Protein AF-A0A917WZI2-F1 (afdb_monomer)

Mean predicted aligned error: 7.66 Å

Foldseek 3Di:
DAWDDDPPDIDDDDDPPDDPVRVVVVVVVRVVVVVVVVLVCCQFQVVLLVLQVVLCVQQVVVCPPLLRAPGEGEDAPPQQDQKAADLVRRYIYGYPVCSPPDPLLVSLRSQLRSLCSVPVDPDPSSCVRSVSRVCNVVSVVVVVVVCVVVVHD

Sequence (153 aa):
MSAYRDGERVVVLIPDQFSRAEESEWVDRMLARLAAREGRLARSDAGLLDRAARLIKLYLTDYGDQVVPASVRWVSNQNGRWGSCTPADRSIRLSHRIQDMPDWVIDYVLLHELAHLIVPSHNDQFWALVGRYPKTERARGYLEGVAAVSGTP

Structure (mmCIF, N/CA/C/O backbone):
data_AF-A0A917WZI2-F1
#
_entry.id   AF-A0A917WZI2-F1
#
loop_
_atom_site.group_PDB
_atom_site.id
_atom_site.type_symbol
_atom_site.label_atom_id
_atom_site.label_alt_id
_atom_site.label_comp_id
_atom_site.label_asym_id
_atom_site.label_entity_id
_atom_site.label_seq_id
_atom_site.pdbx_PDB_ins_code
_atom_site.Cartn_x
_atom_site.Cartn_y
_atom_site.Cartn_z
_atom_site.occupancy
_atom_site.B_iso_or_equiv
_atom_site.auth_seq_id
_atom_site.auth_comp_id
_atom_site.auth_asym_id
_atom_site.auth_atom_id
_atom_site.pdbx_PDB_model_num
ATOM 1 N N . MET A 1 1 ? -1.915 -5.222 -35.421 1.00 60.12 1 MET A N 1
ATOM 2 C CA . MET A 1 1 ? -0.597 -5.034 -34.775 1.00 60.12 1 MET A CA 1
ATOM 3 C C . MET A 1 1 ? -0.813 -4.791 -33.294 1.00 60.12 1 MET A C 1
ATOM 5 O O . MET A 1 1 ? -1.546 -3.873 -32.943 1.00 60.12 1 MET A O 1
ATOM 9 N N . SER A 1 2 ? -0.241 -5.631 -32.437 1.00 73.25 2 SER A N 1
ATOM 10 C CA . SER A 1 2 ? -0.398 -5.550 -30.980 1.00 73.25 2 SER A CA 1
ATOM 11 C C . SER A 1 2 ? 0.736 -6.300 -30.288 1.00 73.25 2 SER A C 1
ATOM 13 O O . SER A 1 2 ? 1.259 -7.267 -30.841 1.00 73.25 2 SER A O 1
ATOM 15 N N . ALA A 1 3 ? 1.069 -5.870 -29.073 1.00 81.88 3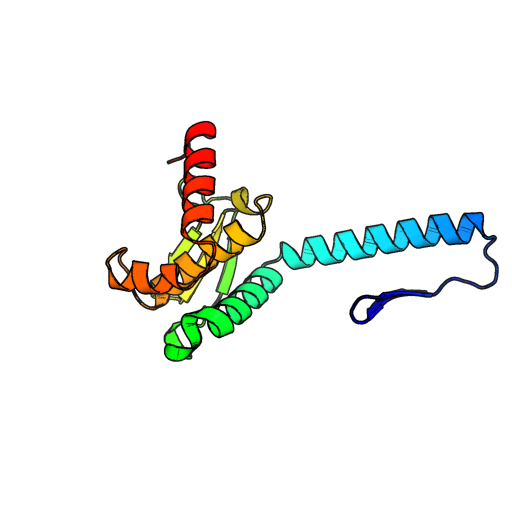 ALA A N 1
ATOM 16 C CA . ALA A 1 3 ? 1.931 -6.599 -28.153 1.00 81.88 3 ALA A CA 1
ATOM 17 C C . ALA A 1 3 ? 1.167 -6.845 -26.850 1.00 81.88 3 ALA A C 1
ATOM 19 O O . ALA A 1 3 ? 0.546 -5.919 -26.319 1.00 81.88 3 ALA A O 1
ATOM 20 N N . TYR A 1 4 ? 1.182 -8.078 -26.355 1.00 81.06 4 TYR A N 1
ATOM 21 C CA . TYR A 1 4 ? 0.524 -8.457 -25.107 1.00 81.06 4 TYR A CA 1
ATOM 22 C C . TYR A 1 4 ? 1.338 -9.512 -24.363 1.00 81.06 4 TYR A C 1
ATOM 24 O O . TYR A 1 4 ? 2.168 -10.208 -24.948 1.00 81.06 4 TYR A O 1
ATOM 32 N N . ARG A 1 5 ? 1.112 -9.606 -23.052 1.00 83.12 5 ARG A N 1
ATOM 33 C CA . ARG A 1 5 ? 1.740 -10.611 -22.200 1.00 83.12 5 ARG A CA 1
ATOM 34 C C . ARG A 1 5 ? 0.821 -11.825 -22.080 1.00 83.12 5 ARG A C 1
ATOM 36 O O . ARG A 1 5 ? -0.358 -11.665 -21.777 1.00 83.12 5 ARG A O 1
ATOM 43 N N . ASP A 1 6 ? 1.378 -13.004 -22.319 1.00 84.00 6 ASP A N 1
ATOM 44 C CA . ASP A 1 6 ? 0.739 -14.308 -22.156 1.00 84.00 6 ASP A CA 1
ATOM 45 C C . ASP A 1 6 ? 1.616 -15.160 -21.229 1.00 84.00 6 ASP A C 1
ATOM 47 O O . ASP A 1 6 ? 2.659 -15.692 -21.622 1.00 84.00 6 ASP A O 1
ATOM 51 N N . GLY A 1 7 ? 1.256 -15.175 -19.944 1.00 80.69 7 GLY A N 1
ATOM 52 C CA . GLY A 1 7 ? 2.094 -15.734 -18.884 1.00 80.69 7 GLY A CA 1
ATOM 53 C C . GLY A 1 7 ? 3.474 -15.065 -18.822 1.00 80.69 7 GLY A C 1
ATOM 54 O O . GLY A 1 7 ? 3.591 -13.847 -18.670 1.00 80.69 7 GLY A O 1
ATOM 55 N N . GLU A 1 8 ? 4.532 -15.866 -18.943 1.00 79.75 8 GLU A N 1
ATOM 56 C CA . GLU A 1 8 ? 5.921 -15.381 -18.939 1.00 79.75 8 GLU A CA 1
ATOM 57 C C . GLU A 1 8 ? 6.383 -14.827 -20.295 1.00 79.75 8 GLU A C 1
ATOM 59 O O . GLU A 1 8 ? 7.452 -14.224 -20.387 1.00 79.75 8 GLU A O 1
ATOM 64 N N . ARG A 1 9 ? 5.592 -15.005 -21.358 1.00 84.00 9 ARG A N 1
ATOM 65 C CA . ARG A 1 9 ? 5.972 -14.617 -22.718 1.00 84.00 9 ARG A CA 1
ATOM 66 C C . ARG A 1 9 ? 5.333 -13.289 -23.094 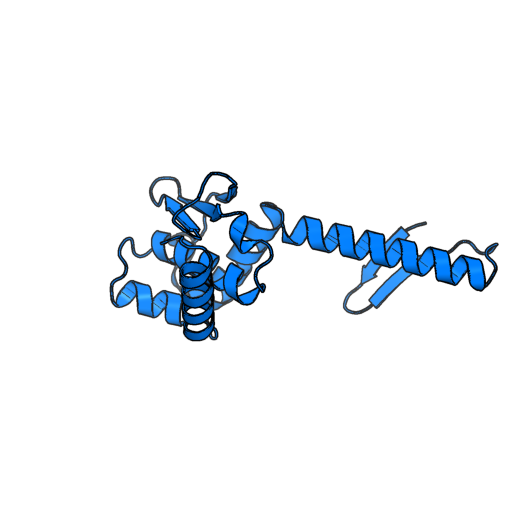1.00 84.00 9 ARG A C 1
ATOM 68 O O . ARG A 1 9 ? 4.196 -13.000 -22.728 1.00 84.00 9 ARG A O 1
ATOM 75 N N . VAL A 1 10 ? 6.056 -12.484 -23.867 1.00 86.88 10 VAL A N 1
ATOM 76 C CA . VAL A 1 10 ? 5.474 -11.332 -24.560 1.00 86.88 10 VAL A CA 1
ATOM 77 C C . VAL A 1 10 ? 5.306 -11.708 -26.024 1.00 86.88 10 VAL A C 1
ATOM 79 O O . VAL A 1 10 ? 6.279 -12.037 -26.697 1.00 86.88 10 VAL A O 1
ATOM 82 N N . VAL A 1 11 ? 4.066 -11.684 -26.501 1.00 88.69 11 VAL A N 1
ATOM 83 C CA . VAL A 1 11 ? 3.721 -11.961 -27.895 1.00 88.69 11 VAL A CA 1
ATOM 84 C C . VAL A 1 11 ? 3.608 -10.629 -28.620 1.00 88.69 11 VAL A C 1
ATOM 86 O O . VAL A 1 11 ? 2.843 -9.755 -28.206 1.00 88.69 11 VAL A O 1
ATOM 89 N N . VAL A 1 12 ? 4.371 -10.470 -29.701 1.00 87.62 12 VAL A N 1
ATOM 90 C CA . VAL A 1 12 ? 4.411 -9.249 -30.511 1.00 87.62 12 VAL A CA 1
ATOM 91 C C . VAL A 1 12 ? 4.074 -9.616 -31.959 1.00 87.62 12 VAL A C 1
ATOM 93 O O . VAL A 1 12 ? 4.758 -10.437 -32.561 1.00 87.62 12 VAL A O 1
ATOM 96 N N . LEU A 1 13 ? 2.999 -9.048 -32.513 1.00 87.81 13 LEU A N 1
ATOM 97 C CA . LEU A 1 13 ? 2.562 -9.316 -33.892 1.00 87.81 13 LEU A CA 1
ATOM 98 C C . LEU A 1 13 ? 3.189 -8.313 -34.866 1.00 87.81 13 LEU A C 1
ATOM 100 O O . LEU A 1 13 ? 2.744 -7.161 -34.907 1.00 87.81 13 LEU A O 1
ATOM 104 N N . ILE A 1 14 ? 4.178 -8.761 -35.644 1.00 84.81 14 ILE A N 1
ATOM 105 C CA . ILE A 1 14 ? 4.968 -7.941 -36.577 1.00 84.81 14 ILE A CA 1
ATOM 106 C C . ILE A 1 14 ? 4.412 -8.066 -38.014 1.00 84.81 14 ILE A C 1
ATOM 108 O O . ILE A 1 14 ? 3.945 -9.148 -38.377 1.00 8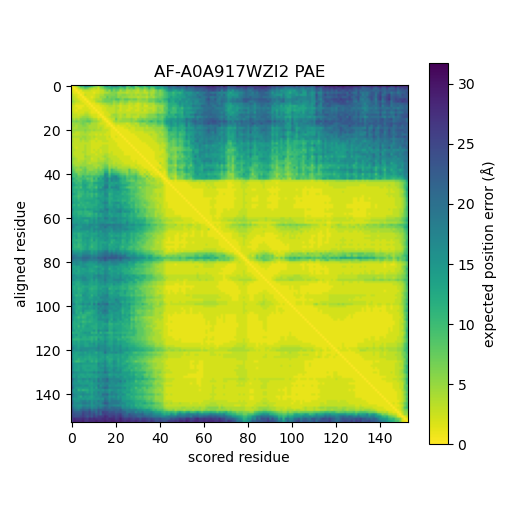4.81 14 ILE A O 1
ATOM 112 N N . PRO A 1 15 ? 4.418 -6.995 -38.832 1.00 85.44 15 PRO A N 1
ATOM 113 C CA . PRO A 1 15 ? 4.075 -7.075 -40.256 1.00 85.44 15 PRO A CA 1
ATOM 114 C C . PRO A 1 15 ? 5.093 -7.904 -41.043 1.00 85.44 15 PRO A C 1
ATOM 116 O O . PRO A 1 15 ? 6.287 -7.830 -40.778 1.00 85.44 15 PRO A O 1
ATOM 119 N N . ASP A 1 16 ? 4.633 -8.629 -42.058 1.00 86.75 16 ASP A N 1
ATOM 120 C CA . ASP A 1 16 ? 5.457 -9.516 -42.894 1.00 86.75 16 ASP A CA 1
ATOM 121 C C . ASP A 1 16 ? 6.463 -8.780 -43.798 1.00 86.75 16 ASP A C 1
ATOM 123 O O . ASP A 1 16 ? 7.380 -9.393 -44.337 1.00 86.75 16 ASP A O 1
ATOM 127 N N . GLN A 1 17 ? 6.304 -7.465 -43.960 1.00 89.56 17 GLN A N 1
ATOM 128 C CA . GLN A 1 17 ? 7.122 -6.628 -44.844 1.00 89.56 17 GLN A CA 1
ATOM 129 C C . GLN A 1 17 ? 8.366 -6.033 -44.167 1.00 89.56 17 GLN A C 1
ATOM 131 O O . GLN A 1 17 ? 9.118 -5.315 -44.822 1.00 89.56 17 GLN A O 1
ATOM 136 N N . PHE A 1 18 ? 8.577 -6.266 -42.868 1.00 85.62 18 PHE A N 1
ATOM 137 C CA . PHE A 1 18 ? 9.692 -5.659 -42.137 1.00 85.62 18 PHE A CA 1
ATOM 138 C C . PHE A 1 18 ? 11.000 -6.409 -42.418 1.00 85.62 18 PHE A C 1
ATOM 140 O O . PHE A 1 18 ? 11.046 -7.637 -42.432 1.00 85.62 18 PHE A O 1
ATOM 147 N N . SER A 1 19 ? 12.099 -5.676 -42.608 1.00 91.75 19 SER A N 1
ATOM 148 C CA . SER A 1 19 ? 13.437 -6.268 -42.546 1.00 91.75 19 SER A CA 1
ATOM 149 C C . SER A 1 19 ? 13.788 -6.644 -41.104 1.00 91.75 19 SER A C 1
ATOM 151 O O . SER A 1 19 ? 13.291 -6.041 -40.159 1.00 91.75 19 SER A O 1
ATOM 153 N N . ARG A 1 20 ? 14.726 -7.577 -40.896 1.00 86.06 20 ARG A N 1
ATOM 154 C CA . ARG A 1 20 ? 15.137 -8.001 -39.538 1.00 86.06 20 ARG A CA 1
ATOM 155 C C . ARG A 1 20 ? 15.574 -6.855 -38.615 1.00 86.06 20 ARG A C 1
ATOM 157 O O . ARG A 1 20 ? 15.397 -6.946 -37.403 1.00 86.06 20 ARG A O 1
ATOM 164 N N . ALA A 1 21 ? 16.169 -5.797 -39.167 1.00 86.75 21 ALA A N 1
ATOM 165 C CA . ALA A 1 21 ? 16.558 -4.625 -38.386 1.00 86.75 21 ALA A CA 1
ATOM 166 C C . ALA A 1 21 ? 15.325 -3.823 -37.930 1.00 86.75 21 ALA A C 1
ATOM 168 O O . ALA A 1 21 ? 15.229 -3.457 -36.760 1.00 86.75 21 ALA A O 1
ATOM 169 N N . GLU A 1 22 ? 14.359 -3.621 -38.830 1.00 87.94 22 GLU A N 1
ATOM 170 C CA . GLU A 1 22 ? 13.086 -2.956 -38.528 1.00 87.94 22 GLU A CA 1
ATOM 171 C C . GLU A 1 22 ? 12.225 -3.787 -37.567 1.00 87.94 22 GLU A C 1
ATOM 173 O O . GLU A 1 22 ? 11.586 -3.224 -36.679 1.00 87.94 22 GLU A O 1
ATOM 178 N N . GLU A 1 23 ? 12.241 -5.120 -37.688 1.00 88.62 23 GLU A N 1
ATOM 179 C CA . GLU A 1 23 ? 11.600 -6.033 -36.734 1.00 88.62 23 GLU A CA 1
ATOM 180 C C . GLU A 1 23 ? 12.150 -5.818 -35.319 1.00 88.62 23 GLU A C 1
ATOM 182 O O . GLU A 1 23 ? 11.372 -5.621 -34.386 1.00 88.62 23 GLU A O 1
ATOM 187 N N . SER A 1 24 ? 13.479 -5.814 -35.158 1.00 86.31 24 SER A N 1
ATOM 188 C CA . SER A 1 24 ? 14.125 -5.643 -33.851 1.00 86.31 24 SER A CA 1
ATOM 189 C C . SER A 1 24 ? 13.794 -4.288 -33.228 1.00 86.31 24 SER A C 1
ATOM 191 O O . SER A 1 24 ? 13.358 -4.231 -32.079 1.00 86.31 24 SER A O 1
ATOM 193 N N . GLU A 1 25 ? 13.934 -3.198 -33.990 1.00 88.25 25 GLU A N 1
ATOM 194 C CA . GLU A 1 25 ? 13.635 -1.852 -33.490 1.00 88.25 25 GLU A CA 1
ATOM 195 C C . GLU A 1 25 ? 12.156 -1.715 -33.091 1.00 88.25 25 GLU A C 1
ATOM 197 O O . GLU A 1 25 ? 11.801 -1.082 -32.089 1.00 88.25 25 GLU A O 1
ATOM 202 N N . TRP A 1 26 ? 11.263 -2.335 -33.865 1.00 88.69 26 TRP A N 1
ATOM 203 C CA . TRP A 1 26 ? 9.837 -2.313 -33.582 1.00 88.69 26 TRP A CA 1
ATOM 204 C C . TRP A 1 26 ? 9.469 -3.147 -32.351 1.00 88.69 26 TRP A C 1
ATOM 206 O O . TRP A 1 26 ? 8.668 -2.690 -31.527 1.00 88.69 26 TRP A O 1
ATOM 216 N N . VAL A 1 27 ? 10.074 -4.327 -32.184 1.00 88.94 27 VAL A N 1
ATOM 217 C CA . VAL A 1 27 ? 9.922 -5.162 -30.984 1.00 88.94 27 VAL A CA 1
ATOM 218 C C . VAL A 1 27 ? 10.370 -4.392 -29.745 1.00 88.94 27 VAL A C 1
ATOM 220 O O . VAL A 1 27 ? 9.583 -4.284 -28.804 1.00 88.94 27 VAL A O 1
ATOM 223 N N . ASP A 1 28 ? 11.552 -3.775 -29.760 1.00 88.94 28 ASP A N 1
ATOM 224 C CA . ASP A 1 28 ? 12.067 -2.990 -28.629 1.00 88.94 28 ASP A CA 1
ATOM 225 C C . ASP A 1 28 ? 11.107 -1.861 -28.239 1.00 88.94 28 ASP A C 1
ATOM 227 O O . ASP A 1 28 ? 10.766 -1.673 -27.065 1.00 88.94 28 ASP A O 1
ATOM 231 N N . ARG A 1 29 ? 10.576 -1.148 -29.237 1.00 87.75 29 ARG A N 1
ATOM 232 C CA . ARG A 1 29 ? 9.587 -0.084 -29.034 1.00 87.75 29 ARG A CA 1
ATOM 233 C C . ARG A 1 29 ? 8.294 -0.608 -28.406 1.00 87.75 29 ARG A C 1
ATOM 235 O O . ARG A 1 29 ? 7.727 0.044 -27.523 1.00 87.75 29 ARG A O 1
ATOM 242 N N . MET A 1 30 ? 7.800 -1.763 -28.854 1.00 87.62 30 MET A N 1
ATOM 243 C CA . MET A 1 30 ? 6.589 -2.378 -28.304 1.00 87.62 30 MET A CA 1
ATOM 244 C C . MET A 1 30 ? 6.806 -2.908 -26.885 1.00 87.62 30 MET A C 1
ATOM 246 O O . MET A 1 30 ? 5.941 -2.702 -26.032 1.00 87.62 30 MET A O 1
ATOM 250 N N . LEU A 1 31 ? 7.962 -3.515 -26.605 1.00 87.00 31 LEU A N 1
ATOM 251 C CA . LEU A 1 31 ? 8.352 -3.954 -25.264 1.00 87.00 31 LEU A CA 1
ATOM 252 C C . LEU A 1 31 ? 8.439 -2.769 -24.299 1.00 87.00 31 LEU A C 1
ATOM 254 O O . LEU A 1 31 ? 7.841 -2.814 -23.225 1.00 87.00 31 LEU A O 1
ATOM 258 N N . ALA A 1 32 ? 9.083 -1.671 -24.704 1.00 84.62 32 ALA A N 1
ATOM 259 C CA . ALA A 1 32 ? 9.150 -0.448 -23.908 1.00 84.62 32 ALA A CA 1
ATOM 260 C C . ALA A 1 32 ? 7.753 0.134 -23.634 1.00 84.62 32 ALA A C 1
ATOM 262 O O . ALA A 1 32 ? 7.445 0.541 -22.511 1.00 84.62 32 ALA A O 1
ATOM 263 N N . ARG A 1 33 ? 6.867 0.133 -24.639 1.00 81.44 33 ARG A N 1
ATOM 264 C CA . ARG A 1 33 ? 5.480 0.596 -24.487 1.00 81.44 33 ARG A CA 1
ATOM 265 C C . ARG A 1 33 ? 4.674 -0.292 -23.538 1.00 81.44 33 ARG A C 1
ATOM 267 O O . ARG A 1 33 ? 3.898 0.235 -22.737 1.00 81.44 33 ARG A O 1
ATOM 274 N N . LEU A 1 34 ? 4.847 -1.612 -23.617 1.00 82.88 34 LEU A N 1
ATOM 275 C CA . LEU A 1 34 ? 4.198 -2.567 -22.721 1.00 82.88 34 LEU A CA 1
ATOM 276 C C . LEU A 1 34 ? 4.695 -2.380 -21.282 1.00 82.88 34 LEU A C 1
ATOM 278 O O . LEU A 1 34 ? 3.871 -2.207 -20.389 1.00 82.88 34 LEU A O 1
ATOM 282 N N . ALA A 1 35 ? 6.010 -2.290 -21.076 1.00 78.69 35 ALA A N 1
ATOM 283 C CA . ALA A 1 35 ? 6.617 -2.048 -19.768 1.00 78.69 35 ALA A CA 1
ATOM 284 C C . ALA A 1 35 ? 6.171 -0.708 -19.159 1.00 78.69 35 ALA A C 1
ATOM 286 O O . ALA A 1 35 ? 5.829 -0.635 -17.980 1.00 78.69 35 ALA A O 1
ATOM 287 N N . ALA A 1 36 ? 6.092 0.358 -19.962 1.00 75.88 36 ALA A N 1
ATOM 288 C CA . ALA A 1 36 ? 5.575 1.647 -19.510 1.00 75.88 36 ALA A CA 1
ATOM 289 C C . ALA A 1 36 ? 4.093 1.566 -19.103 1.00 75.88 36 ALA A C 1
ATOM 291 O O . ALA A 1 36 ? 3.683 2.194 -18.126 1.00 75.88 36 ALA A O 1
ATOM 292 N N . ARG A 1 37 ? 3.277 0.786 -19.825 1.00 75.12 37 ARG A N 1
ATOM 293 C CA . ARG A 1 37 ? 1.868 0.554 -19.477 1.00 75.12 37 ARG A CA 1
ATOM 294 C C . ARG A 1 37 ? 1.732 -0.261 -18.190 1.00 75.12 37 ARG A C 1
ATOM 296 O O . ARG A 1 37 ? 0.966 0.143 -17.320 1.00 75.12 37 ARG A O 1
ATOM 303 N N . GLU A 1 38 ? 2.480 -1.353 -18.057 1.00 73.44 38 GLU A N 1
ATOM 304 C CA . GLU A 1 38 ? 2.536 -2.182 -16.844 1.00 73.44 38 GLU A CA 1
ATOM 305 C C . GLU A 1 38 ? 2.987 -1.343 -15.637 1.00 73.44 38 GLU A C 1
ATOM 307 O O . GLU A 1 38 ? 2.328 -1.339 -14.599 1.00 73.44 38 GLU A O 1
ATOM 312 N N . GLY A 1 39 ? 4.026 -0.521 -15.802 1.00 72.81 39 GLY A N 1
ATOM 313 C CA . GLY A 1 39 ? 4.514 0.389 -14.768 1.00 72.81 39 GLY A CA 1
ATOM 314 C C . GLY A 1 39 ? 3.533 1.506 -14.393 1.00 72.81 39 GLY A C 1
ATOM 315 O O . GLY A 1 39 ? 3.525 1.937 -13.241 1.00 72.81 39 GLY A O 1
ATOM 316 N N . ARG A 1 40 ? 2.697 1.986 -15.325 1.00 72.38 40 ARG A N 1
ATOM 317 C CA . ARG A 1 40 ? 1.617 2.948 -15.025 1.00 72.38 40 ARG A CA 1
ATOM 318 C C . ARG A 1 40 ? 0.465 2.292 -14.275 1.00 72.38 40 ARG A C 1
ATOM 320 O O . ARG A 1 40 ? -0.034 2.878 -13.323 1.00 72.38 40 ARG A O 1
ATOM 327 N N . LEU A 1 41 ? 0.064 1.086 -14.676 1.00 69.50 41 LEU A N 1
ATOM 328 C CA . LEU A 1 41 ? -0.970 0.312 -13.982 1.00 69.50 41 LEU A CA 1
ATOM 329 C C . LEU A 1 41 ? -0.536 -0.019 -12.551 1.00 69.50 41 LEU A C 1
ATOM 331 O O . LEU A 1 41 ? -1.297 0.224 -11.618 1.00 69.50 41 LEU A O 1
ATOM 335 N N . ALA A 1 42 ? 0.710 -0.455 -12.359 1.00 68.38 42 ALA A N 1
ATOM 336 C CA . ALA A 1 42 ? 1.273 -0.727 -11.037 1.00 68.38 42 ALA A CA 1
ATOM 337 C C . ALA A 1 42 ? 1.299 0.510 -10.116 1.00 68.38 42 ALA A C 1
ATOM 339 O O . ALA A 1 42 ? 1.207 0.363 -8.899 1.00 68.38 42 ALA A O 1
ATOM 340 N N . ARG A 1 43 ? 1.391 1.717 -10.693 1.00 80.75 43 ARG A N 1
ATOM 341 C CA . ARG A 1 43 ? 1.367 3.012 -9.988 1.00 80.75 43 ARG A CA 1
ATOM 342 C C . ARG A 1 43 ? -0.004 3.702 -10.015 1.00 80.75 43 ARG A C 1
ATOM 344 O O . ARG A 1 43 ? -0.101 4.878 -9.682 1.00 80.75 43 ARG A O 1
ATOM 351 N N . SER A 1 44 ? -1.059 2.997 -10.415 1.00 90.50 44 SER A N 1
ATOM 352 C CA . SER A 1 44 ? -2.431 3.515 -10.406 1.00 90.50 44 SER A CA 1
ATOM 353 C C . SER A 1 44 ? -3.167 3.137 -9.119 1.00 90.50 44 SER A C 1
ATOM 355 O O . SER A 1 44 ? -2.763 2.208 -8.419 1.00 90.50 44 SER A O 1
ATOM 357 N N . ASP A 1 45 ? -4.277 3.817 -8.834 1.00 94.62 45 ASP A N 1
ATOM 358 C CA . ASP A 1 45 ? -5.166 3.462 -7.718 1.00 94.62 45 ASP A CA 1
ATOM 359 C C . ASP A 1 45 ? -5.761 2.053 -7.893 1.00 94.62 45 ASP A C 1
ATOM 361 O O . ASP A 1 45 ? -5.866 1.294 -6.934 1.00 94.62 45 ASP A O 1
ATOM 365 N N . ALA A 1 46 ? -6.058 1.648 -9.134 1.00 92.69 46 ALA A N 1
ATOM 366 C CA . ALA A 1 46 ?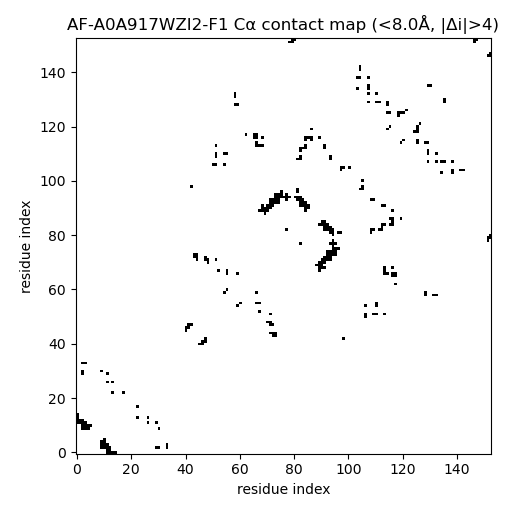 -6.469 0.276 -9.440 1.00 92.69 46 ALA A CA 1
ATOM 367 C C . ALA A 1 46 ? -5.370 -0.739 -9.078 1.00 92.69 46 ALA A C 1
ATOM 369 O O . ALA A 1 46 ? -5.646 -1.754 -8.447 1.00 92.69 46 ALA A O 1
ATOM 370 N N . GLY A 1 47 ? -4.107 -0.418 -9.380 1.00 93.25 47 GLY A N 1
ATOM 371 C CA . GLY A 1 47 ? -2.964 -1.243 -8.983 1.00 93.25 47 GLY A CA 1
ATOM 372 C C . GLY A 1 47 ? -2.805 -1.358 -7.465 1.00 93.25 47 GLY A C 1
ATOM 373 O O . GLY A 1 47 ? -2.426 -2.417 -6.964 1.00 93.25 47 GLY A O 1
ATOM 374 N N . LEU A 1 48 ? -3.128 -0.303 -6.710 1.00 96.31 48 LEU A N 1
ATOM 375 C CA . LEU A 1 48 ? -3.158 -0.364 -5.248 1.00 96.31 48 LEU A CA 1
ATOM 376 C C . LEU A 1 48 ? -4.287 -1.249 -4.718 1.00 96.31 48 LEU A C 1
ATOM 378 O O . LEU A 1 48 ? -4.061 -1.997 -3.768 1.00 96.31 48 LEU A O 1
ATOM 382 N N . LEU A 1 49 ? -5.472 -1.201 -5.328 1.00 96.75 49 LEU A N 1
ATOM 383 C CA . LEU A 1 49 ? -6.583 -2.087 -4.973 1.00 96.75 49 LEU A CA 1
ATOM 384 C C . LEU A 1 49 ? -6.245 -3.559 -5.245 1.00 96.75 49 LEU A C 1
ATOM 386 O O . LEU A 1 49 ? -6.458 -4.399 -4.370 1.00 96.75 49 LEU A O 1
ATOM 390 N N . ASP A 1 50 ? -5.633 -3.866 -6.390 1.00 95.56 50 ASP A N 1
ATOM 391 C CA . ASP A 1 50 ? -5.175 -5.223 -6.713 1.00 95.56 50 ASP A CA 1
ATOM 392 C C . ASP A 1 50 ? -4.124 -5.719 -5.707 1.00 95.56 50 ASP A C 1
ATOM 394 O O . ASP A 1 50 ? -4.181 -6.857 -5.224 1.00 95.56 50 ASP A O 1
ATOM 398 N N . ARG A 1 51 ? -3.173 -4.849 -5.331 1.00 96.31 51 ARG A N 1
ATOM 399 C CA . ARG A 1 51 ? -2.198 -5.146 -4.271 1.00 96.31 51 ARG A CA 1
ATOM 400 C C . ARG A 1 51 ? -2.891 -5.388 -2.931 1.00 96.31 51 ARG A C 1
ATOM 402 O O . ARG A 1 51 ? -2.562 -6.373 -2.275 1.00 96.31 51 ARG A O 1
ATOM 409 N N . ALA A 1 52 ? -3.853 -4.552 -2.541 1.00 98.06 52 ALA A N 1
ATOM 410 C CA . ALA A 1 52 ? -4.591 -4.703 -1.288 1.00 98.06 52 ALA A CA 1
ATOM 411 C C . ALA A 1 52 ? -5.326 -6.048 -1.237 1.00 98.06 52 ALA A C 1
ATOM 413 O O . ALA A 1 52 ? -5.162 -6.795 -0.275 1.00 98.06 52 ALA A O 1
ATOM 414 N N . ALA A 1 53 ? -6.051 -6.408 -2.299 1.00 97.81 53 ALA A N 1
ATOM 415 C CA . ALA A 1 53 ? -6.750 -7.687 -2.399 1.00 97.81 53 ALA A CA 1
ATOM 416 C C . ALA A 1 53 ? -5.791 -8.883 -2.268 1.00 97.81 53 ALA A C 1
ATOM 418 O O . ALA A 1 53 ? -6.067 -9.836 -1.533 1.00 97.81 53 ALA A O 1
ATOM 419 N N . ARG A 1 54 ? -4.621 -8.819 -2.922 1.00 97.75 54 ARG A N 1
ATOM 420 C CA . ARG A 1 54 ? -3.574 -9.843 -2.786 1.00 97.75 54 ARG A CA 1
ATOM 421 C C . ARG A 1 54 ? -3.052 -9.940 -1.351 1.00 97.75 54 ARG A C 1
ATOM 423 O O . ARG A 1 54 ? -2.915 -11.048 -0.838 1.00 97.75 54 ARG A O 1
ATOM 430 N N . LEU A 1 55 ? -2.752 -8.814 -0.707 1.00 98.31 55 LEU A N 1
ATOM 431 C CA . LEU A 1 55 ? -2.236 -8.781 0.664 1.00 98.31 55 LEU A CA 1
ATOM 432 C C . LEU A 1 55 ? -3.260 -9.299 1.678 1.00 98.31 55 LEU A C 1
ATOM 434 O O . LEU A 1 55 ? -2.896 -10.082 2.552 1.00 98.31 55 LEU A O 1
ATOM 438 N N . ILE A 1 56 ? -4.535 -8.935 1.521 1.00 98.38 56 ILE A N 1
ATOM 439 C CA . ILE A 1 56 ? -5.636 -9.455 2.340 1.00 98.38 56 ILE A CA 1
ATOM 440 C C . ILE A 1 56 ? -5.687 -10.977 2.233 1.00 98.38 56 ILE A C 1
ATOM 442 O O . ILE A 1 56 ? -5.645 -11.663 3.251 1.00 98.38 56 ILE A O 1
ATOM 446 N N . LYS A 1 57 ? -5.691 -11.510 1.007 1.00 98.06 57 LYS A N 1
ATOM 447 C CA . LYS A 1 57 ? -5.728 -12.957 0.769 1.00 98.06 57 LYS A CA 1
ATOM 448 C C . LYS A 1 57 ? -4.540 -13.690 1.400 1.00 98.06 57 LYS A C 1
ATOM 450 O O . LYS A 1 57 ? -4.709 -14.796 1.898 1.00 98.06 57 LYS A O 1
ATOM 455 N N . LEU A 1 58 ? -3.344 -13.102 1.350 1.00 97.88 58 LEU A N 1
ATOM 456 C CA . LEU A 1 58 ? -2.124 -13.742 1.849 1.00 97.88 58 LEU A CA 1
ATOM 457 C C . LEU A 1 58 ? -1.964 -13.647 3.369 1.00 97.88 58 LEU A C 1
ATOM 459 O O . LEU A 1 58 ? -1.433 -14.576 3.970 1.00 97.88 58 LEU A O 1
ATOM 463 N N . TYR A 1 59 ? -2.375 -12.534 3.981 1.00 98.31 59 TYR A N 1
ATOM 464 C CA . TYR A 1 59 ? -1.979 -12.212 5.355 1.00 98.31 59 TYR A CA 1
ATOM 465 C C . TYR A 1 59 ? -3.151 -11.929 6.298 1.00 98.31 59 TYR A C 1
ATOM 467 O O . TYR A 1 59 ? -3.006 -12.114 7.504 1.00 98.31 59 TYR A O 1
ATOM 475 N N . LEU A 1 60 ? -4.315 -11.517 5.792 1.00 97.69 60 LEU A N 1
ATOM 476 C CA . LEU A 1 60 ? -5.443 -11.047 6.610 1.00 97.69 60 LEU A CA 1
ATOM 477 C C . LEU A 1 60 ? -6.758 -11.783 6.293 1.00 97.69 60 LEU A C 1
ATOM 479 O O . LEU A 1 60 ? -7.835 -11.267 6.581 1.00 97.69 60 LEU A O 1
ATOM 483 N N . THR A 1 61 ? -6.686 -12.995 5.728 1.00 96.56 61 THR A N 1
ATOM 484 C CA . THR A 1 61 ? -7.871 -13.753 5.284 1.00 96.56 61 THR A CA 1
ATOM 485 C C . THR A 1 61 ? -8.871 -14.042 6.408 1.00 96.56 61 THR A C 1
ATOM 487 O O . THR A 1 61 ? -10.067 -14.126 6.144 1.00 96.56 61 THR A O 1
ATOM 490 N N . ASP A 1 62 ? -8.403 -14.146 7.654 1.00 97.00 62 ASP A N 1
ATOM 491 C CA . ASP A 1 62 ? -9.235 -14.456 8.826 1.00 97.00 62 ASP A CA 1
ATOM 492 C C . ASP A 1 62 ? -10.216 -13.322 9.187 1.00 97.00 62 ASP A C 1
ATOM 494 O O . ASP A 1 62 ? -11.123 -13.519 9.992 1.00 97.00 62 ASP A O 1
ATOM 498 N N . TYR A 1 63 ? -10.042 -12.129 8.602 1.00 96.19 63 TYR A N 1
ATOM 499 C CA . TYR A 1 63 ? -10.829 -10.930 8.912 1.00 96.19 63 TYR A CA 1
ATOM 500 C C . TYR A 1 63 ? -11.963 -10.651 7.916 1.00 96.19 63 TYR A C 1
ATOM 502 O O . TYR A 1 63 ? -12.783 -9.763 8.163 1.00 96.19 63 TYR A O 1
ATOM 510 N N . GLY A 1 64 ? -12.044 -11.410 6.816 1.00 93.94 64 GLY A N 1
ATOM 511 C CA . GLY A 1 64 ? -13.119 -11.301 5.823 1.00 93.94 64 GLY A CA 1
ATOM 512 C C . GLY A 1 64 ? -13.350 -9.863 5.343 1.00 93.94 64 GLY A C 1
ATOM 513 O O . GLY A 1 64 ? -12.407 -9.133 5.044 1.00 93.94 64 GLY A O 1
ATOM 514 N N . ASP A 1 65 ? -14.610 -9.430 5.319 1.00 94.19 65 ASP A N 1
ATOM 515 C CA . ASP A 1 65 ? -14.981 -8.101 4.819 1.00 94.19 65 ASP A CA 1
ATOM 516 C C . ASP A 1 65 ? -14.477 -6.949 5.698 1.00 94.19 65 ASP A C 1
ATOM 518 O O . ASP A 1 65 ? -14.354 -5.824 5.216 1.00 94.19 65 ASP A O 1
ATOM 522 N N . GLN A 1 66 ? -14.115 -7.199 6.964 1.00 93.88 66 GLN A N 1
ATOM 523 C CA . GLN A 1 66 ? -13.667 -6.147 7.888 1.00 93.88 66 GLN A CA 1
ATOM 524 C C . GLN A 1 66 ? -12.388 -5.458 7.416 1.00 93.88 66 GLN A C 1
ATOM 526 O O . GLN A 1 66 ? -12.201 -4.275 7.699 1.00 93.88 66 GLN A O 1
ATOM 531 N N . VAL A 1 67 ? -11.562 -6.139 6.622 1.00 96.12 67 VAL A N 1
ATOM 532 C CA . VAL A 1 67 ? -10.290 -5.616 6.107 1.00 96.12 67 VAL A CA 1
ATOM 533 C C . VAL A 1 67 ? -10.365 -5.136 4.651 1.00 96.12 67 VAL A C 1
ATOM 535 O O . VAL A 1 67 ? -9.379 -4.652 4.111 1.00 96.12 67 VAL A O 1
ATOM 538 N N . VAL A 1 68 ? -11.530 -5.224 3.999 1.00 97.25 68 VAL A N 1
ATOM 539 C CA . VAL A 1 68 ? -11.701 -4.791 2.601 1.00 97.25 68 VAL A CA 1
ATOM 540 C C . VAL A 1 68 ? -11.865 -3.264 2.517 1.00 97.25 68 VAL A C 1
ATOM 542 O O . VAL A 1 68 ? -12.920 -2.750 2.904 1.00 97.25 68 VAL A O 1
ATOM 545 N N . PRO A 1 69 ? -10.874 -2.499 2.029 1.00 98.00 69 PRO A N 1
ATOM 546 C CA . PRO A 1 69 ? -10.992 -1.046 1.959 1.00 98.00 69 PRO A CA 1
ATOM 547 C C . PRO A 1 69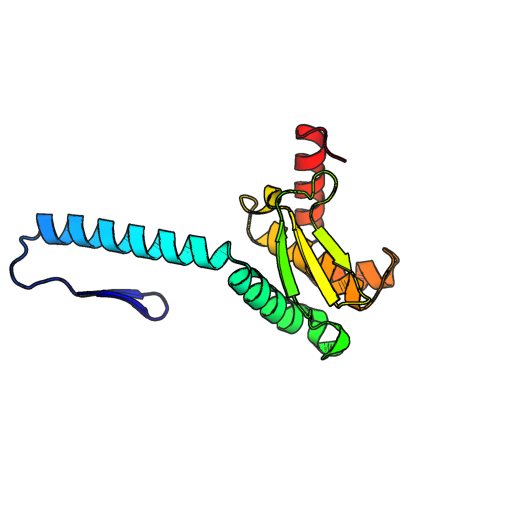 ? -12.069 -0.635 0.949 1.00 98.00 69 PRO A C 1
ATOM 549 O O . PRO A 1 69 ? -12.238 -1.276 -0.086 1.00 98.00 69 PRO A O 1
ATOM 552 N N . ALA A 1 70 ? -12.759 0.475 1.215 1.00 97.69 70 ALA A N 1
ATOM 553 C CA . ALA A 1 70 ? -13.657 1.080 0.230 1.00 97.69 70 ALA A CA 1
ATOM 554 C C . ALA A 1 70 ? -12.870 1.779 -0.891 1.00 97.69 70 ALA A C 1
ATOM 556 O O . ALA A 1 70 ? -13.334 1.868 -2.025 1.00 97.69 70 ALA A O 1
ATOM 557 N N . SER A 1 71 ? -11.671 2.284 -0.581 1.00 98.06 71 SER A N 1
ATOM 558 C CA . SER A 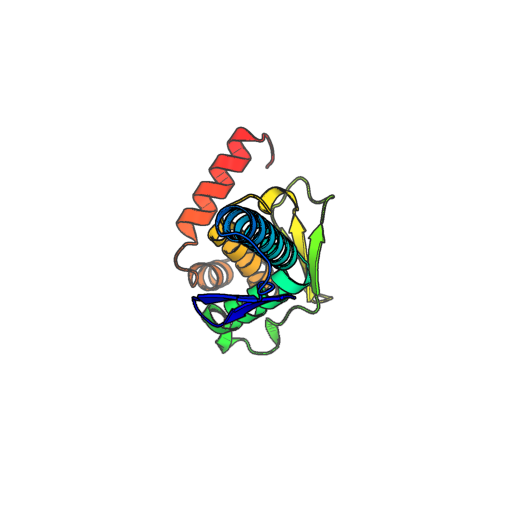1 71 ? -10.760 2.872 -1.565 1.00 98.06 71 SER A CA 1
ATOM 559 C C . SER A 1 71 ? -9.306 2.801 -1.105 1.00 98.06 71 SER A C 1
ATOM 561 O O . SER A 1 71 ? -9.015 2.885 0.088 1.00 98.06 71 SER A O 1
ATOM 563 N N . VAL A 1 72 ? -8.388 2.687 -2.066 1.00 98.25 72 VAL A N 1
ATOM 564 C CA . VAL A 1 72 ? -6.944 2.827 -1.853 1.00 98.25 72 VAL A CA 1
ATOM 565 C C . VAL A 1 72 ? -6.403 3.722 -2.959 1.00 98.25 72 VAL A C 1
ATOM 567 O O . VAL A 1 72 ? -6.604 3.422 -4.133 1.00 98.25 72 VAL A O 1
ATOM 570 N N . ARG A 1 73 ? -5.754 4.832 -2.600 1.00 97.06 73 ARG A N 1
ATOM 571 C CA . ARG A 1 73 ? -5.298 5.823 -3.587 1.00 97.06 73 ARG A CA 1
ATOM 572 C C . ARG A 1 73 ? -3.936 6.421 -3.290 1.00 97.06 73 ARG A C 1
ATOM 574 O O . ARG A 1 73 ? -3.553 6.580 -2.129 1.00 97.06 73 ARG A O 1
ATOM 581 N N . TRP A 1 74 ? -3.254 6.841 -4.345 1.00 96.31 74 TRP A N 1
ATOM 582 C CA . TRP A 1 74 ? -2.067 7.682 -4.238 1.00 96.31 74 TRP A CA 1
ATOM 583 C C . TRP A 1 74 ? -2.436 9.134 -3.936 1.00 96.31 74 TRP A C 1
ATOM 585 O O . TRP A 1 74 ? -3.399 9.672 -4.482 1.00 96.31 74 TRP A O 1
ATOM 595 N N . VAL A 1 75 ? -1.654 9.801 -3.084 1.00 95.88 75 VAL A N 1
ATOM 596 C CA . VAL A 1 75 ? -1.843 11.224 -2.770 1.00 95.88 75 VAL A CA 1
ATOM 597 C C . VAL A 1 75 ? -0.531 12.003 -2.712 1.00 95.88 75 VAL A C 1
ATOM 599 O O . VAL A 1 75 ? 0.496 11.518 -2.235 1.00 95.88 75 VAL A O 1
ATOM 602 N N . SER A 1 76 ? -0.570 13.253 -3.176 1.00 92.69 76 SER A N 1
ATOM 603 C CA . SER A 1 76 ? 0.594 14.148 -3.214 1.00 92.69 76 SER A CA 1
ATOM 604 C C . SER A 1 76 ? 0.769 15.007 -1.960 1.00 92.69 76 SER A C 1
ATOM 606 O O . SER A 1 76 ? 1.859 15.494 -1.692 1.00 92.69 76 SER A O 1
ATOM 608 N N . ASN A 1 77 ? -0.286 15.173 -1.162 1.00 90.12 77 ASN A N 1
ATOM 609 C CA . ASN A 1 77 ? -0.339 16.085 -0.014 1.00 90.12 77 ASN A CA 1
ATOM 610 C C . ASN A 1 77 ? -0.058 15.409 1.340 1.00 90.12 77 ASN A C 1
ATOM 612 O O . ASN A 1 77 ? -0.472 15.910 2.385 1.00 90.12 77 ASN A O 1
ATOM 616 N N . GLN A 1 78 ? 0.613 14.258 1.336 1.00 85.69 78 GLN A N 1
ATOM 617 C CA . GLN A 1 78 ? 0.904 13.478 2.534 1.00 85.69 78 GLN A CA 1
ATOM 618 C C . GLN A 1 78 ? 2.408 13.510 2.823 1.00 85.69 78 GLN A C 1
ATOM 620 O O . GLN A 1 78 ? 3.174 12.668 2.352 1.00 85.69 78 GLN A O 1
ATOM 625 N N . ASN A 1 79 ? 2.815 14.540 3.570 1.00 77.69 79 ASN A N 1
ATOM 626 C CA . ASN A 1 79 ? 4.219 14.945 3.665 1.00 77.69 79 ASN A CA 1
ATOM 627 C C . ASN A 1 79 ? 4.955 14.438 4.907 1.00 77.69 79 ASN A C 1
ATOM 629 O O . ASN A 1 79 ? 6.174 14.409 4.864 1.00 77.69 79 ASN A O 1
ATOM 633 N N . GLY A 1 80 ? 4.249 14.024 5.965 1.00 85.44 80 GLY A N 1
ATOM 634 C CA . GLY A 1 80 ? 4.845 13.535 7.223 1.00 85.44 80 GLY A CA 1
ATOM 635 C C . GLY A 1 80 ? 4.434 12.111 7.600 1.00 85.44 80 GLY A C 1
ATOM 636 O O . GLY A 1 80 ? 4.377 11.788 8.776 1.00 85.44 80 GLY A O 1
ATOM 637 N N . ARG A 1 81 ? 3.997 11.308 6.623 1.00 92.56 81 ARG A N 1
ATOM 638 C CA . ARG A 1 81 ? 3.639 9.892 6.810 1.00 92.56 81 ARG A CA 1
ATOM 639 C C . ARG A 1 81 ? 3.598 9.160 5.476 1.00 92.56 81 ARG A C 1
ATOM 641 O O . ARG A 1 81 ? 3.180 9.728 4.466 1.00 92.56 81 ARG A O 1
ATOM 648 N N . TRP A 1 82 ? 3.957 7.883 5.484 1.00 96.19 82 TRP A N 1
ATOM 649 C CA . TRP A 1 82 ? 3.990 7.043 4.284 1.00 96.19 82 TRP A CA 1
ATOM 650 C C . TRP A 1 82 ? 2.598 6.571 3.838 1.00 96.19 82 TRP A C 1
ATOM 652 O O . TRP A 1 82 ? 2.330 6.506 2.638 1.00 96.19 82 TRP A O 1
ATOM 662 N N . GLY A 1 83 ? 1.693 6.340 4.794 1.00 97.12 83 GLY A N 1
ATOM 663 C CA . GLY A 1 83 ? 0.305 5.923 4.591 1.00 97.12 83 GLY A CA 1
ATOM 664 C C . GLY A 1 83 ? -0.656 6.591 5.590 1.00 97.12 83 GLY A C 1
ATOM 665 O O . GLY A 1 83 ? -0.228 7.285 6.517 1.00 97.12 83 GLY A O 1
ATOM 666 N N . SER A 1 84 ? -1.960 6.477 5.335 1.00 97.69 84 SER A N 1
ATOM 667 C CA . SER A 1 84 ? -3.005 6.732 6.331 1.00 97.69 84 SER A CA 1
ATOM 668 C C . SER A 1 84 ? -4.279 5.962 6.007 1.00 97.69 84 SER A C 1
ATOM 670 O O . SER A 1 84 ? -4.671 5.890 4.839 1.00 97.69 84 SER A O 1
ATOM 672 N N . CYS A 1 85 ? -4.960 5.502 7.049 1.00 97.69 85 CYS A N 1
ATOM 673 C CA . CYS A 1 85 ? -6.272 4.878 7.007 1.00 97.69 85 CYS A CA 1
ATOM 674 C C . CYS A 1 85 ? -7.298 5.749 7.744 1.00 97.69 85 CYS A C 1
ATOM 676 O O . CYS A 1 85 ? -7.014 6.289 8.813 1.00 97.69 85 CYS A O 1
ATOM 678 N N . THR A 1 86 ? -8.498 5.883 7.180 1.00 96.94 86 THR A N 1
ATOM 679 C CA . THR A 1 86 ? -9.671 6.441 7.865 1.00 96.94 86 THR A CA 1
ATOM 680 C C . THR A 1 86 ? -10.680 5.309 8.066 1.00 96.94 86 THR A C 1
ATOM 682 O O . THR A 1 86 ? -11.430 4.989 7.147 1.00 96.94 86 THR A O 1
ATOM 685 N N . PRO A 1 87 ? -10.723 4.664 9.248 1.00 94.62 87 PRO A N 1
ATOM 686 C CA . PRO A 1 87 ? -11.564 3.480 9.448 1.00 94.62 87 PRO A CA 1
ATOM 687 C C . PRO A 1 87 ? -13.063 3.734 9.240 1.00 94.62 87 PRO A C 1
ATOM 689 O O . PRO A 1 87 ? -13.768 2.853 8.757 1.00 94.62 87 PRO A O 1
ATOM 692 N N . ALA A 1 88 ? -13.537 4.948 9.551 1.00 94.69 88 ALA A N 1
ATOM 693 C CA . ALA A 1 88 ? -14.948 5.325 9.453 1.00 94.69 88 ALA A CA 1
ATOM 694 C C . ALA A 1 88 ? -15.516 5.222 8.026 1.00 94.69 88 ALA A C 1
ATOM 696 O O . ALA A 1 88 ? -16.655 4.798 7.858 1.00 94.69 88 ALA A O 1
ATOM 697 N N . ASP A 1 89 ? -14.729 5.581 7.007 1.00 96.44 89 ASP A N 1
ATOM 698 C CA . ASP A 1 89 ? -15.113 5.473 5.592 1.00 96.44 89 ASP A CA 1
ATOM 699 C C . ASP A 1 89 ? -14.308 4.407 4.831 1.00 96.44 89 ASP A C 1
ATOM 701 O O . ASP A 1 89 ? -14.488 4.219 3.628 1.00 96.44 89 ASP A O 1
ATOM 705 N N . ARG A 1 90 ? -13.437 3.680 5.544 1.00 97.38 90 ARG A N 1
ATOM 706 C CA . ARG A 1 90 ? -12.582 2.604 5.030 1.00 97.38 90 ARG A CA 1
ATOM 707 C C . ARG A 1 90 ? -11.679 3.066 3.882 1.00 97.38 90 ARG A C 1
ATOM 709 O O . ARG A 1 90 ? -11.366 2.277 2.986 1.00 97.38 90 ARG A O 1
ATOM 716 N N . SER A 1 91 ? -11.281 4.340 3.882 1.00 98.06 91 SER A N 1
ATOM 717 C CA . SER A 1 91 ? -10.370 4.900 2.885 1.00 98.06 91 SER A CA 1
ATOM 718 C C . SER A 1 91 ? -8.911 4.772 3.315 1.00 98.06 91 SER A C 1
ATOM 720 O O . SER A 1 91 ? -8.542 5.062 4.455 1.00 98.06 91 SER A O 1
ATOM 722 N N . ILE A 1 92 ? -8.063 4.357 2.376 1.00 98.56 92 ILE A N 1
ATOM 723 C CA . ILE A 1 92 ? -6.612 4.279 2.542 1.00 98.56 92 ILE A CA 1
ATOM 724 C C . ILE A 1 92 ? -5.939 5.211 1.537 1.00 98.56 92 ILE A C 1
ATOM 726 O O . ILE A 1 92 ? -6.307 5.293 0.362 1.00 98.56 92 ILE A O 1
ATOM 730 N N . ARG A 1 93 ? -4.922 5.931 2.004 1.00 98.06 93 ARG A N 1
ATOM 731 C CA . ARG A 1 93 ? -4.127 6.861 1.201 1.00 98.06 93 ARG A CA 1
ATOM 732 C C . ARG A 1 93 ? -2.652 6.542 1.370 1.00 98.06 93 ARG A C 1
ATOM 734 O O . ARG A 1 93 ? -2.167 6.491 2.496 1.00 98.06 93 ARG A O 1
ATOM 741 N N . LEU A 1 94 ? -1.945 6.370 0.259 1.00 97.81 94 LEU A N 1
ATOM 742 C CA . LEU A 1 94 ? -0.495 6.196 0.240 1.00 97.81 94 LEU A CA 1
ATOM 743 C C . LEU A 1 94 ? 0.174 7.441 -0.335 1.00 97.81 9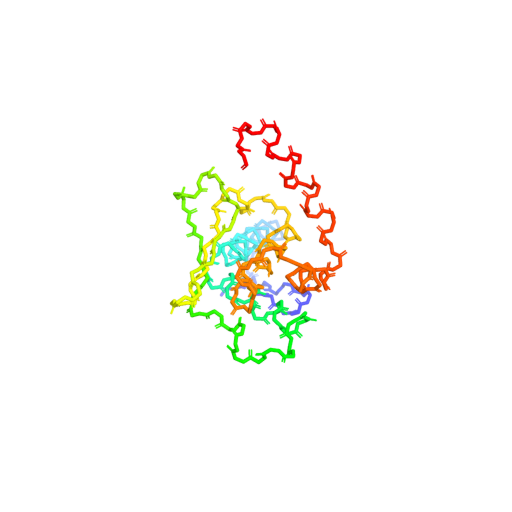4 LEU A C 1
ATOM 745 O O . LEU A 1 94 ? -0.279 8.005 -1.333 1.00 97.81 94 LEU A O 1
ATOM 749 N N . SER A 1 95 ? 1.262 7.880 0.293 1.00 96.00 95 SER A N 1
ATOM 750 C CA . SER A 1 95 ? 2.019 9.034 -0.188 1.00 96.00 95 SER A CA 1
ATOM 751 C C . SER A 1 95 ? 2.706 8.707 -1.512 1.00 96.00 95 SER A C 1
ATOM 753 O O . SER A 1 95 ? 3.378 7.687 -1.627 1.00 96.00 95 SER A O 1
ATOM 755 N N . HIS A 1 96 ? 2.622 9.596 -2.503 1.00 92.50 96 HIS A N 1
ATOM 756 C CA . HIS A 1 96 ? 3.356 9.451 -3.768 1.00 92.50 96 HIS A CA 1
ATOM 757 C C . HIS A 1 96 ? 4.871 9.255 -3.567 1.00 92.50 96 HIS A C 1
ATOM 759 O O . HIS A 1 96 ? 5.533 8.650 -4.401 1.00 92.50 96 HIS A O 1
ATOM 765 N N . ARG A 1 97 ? 5.418 9.711 -2.432 1.00 91.50 97 ARG A N 1
ATOM 766 C CA . ARG A 1 97 ? 6.837 9.585 -2.081 1.00 91.50 97 ARG A CA 1
ATOM 767 C C . ARG A 1 97 ? 7.327 8.139 -2.015 1.00 91.50 97 ARG A C 1
ATOM 769 O O . ARG A 1 97 ? 8.524 7.919 -2.158 1.00 91.50 97 ARG A O 1
ATOM 776 N N . ILE A 1 98 ? 6.433 7.172 -1.787 1.00 93.50 98 ILE A N 1
ATOM 777 C CA . ILE A 1 98 ? 6.801 5.750 -1.768 1.00 93.50 98 ILE A CA 1
ATOM 778 C C . ILE A 1 98 ? 6.635 5.065 -3.133 1.00 93.50 98 ILE A C 1
ATOM 780 O O . ILE A 1 98 ? 6.976 3.894 -3.246 1.00 93.50 98 ILE A O 1
ATOM 784 N N . GLN A 1 99 ? 6.136 5.753 -4.172 1.00 91.31 99 GLN A N 1
ATOM 785 C CA . GLN A 1 99 ? 5.872 5.143 -5.489 1.00 91.31 99 GLN A CA 1
ATOM 786 C C . GLN A 1 99 ? 7.127 4.607 -6.182 1.00 91.31 99 GLN A C 1
ATOM 788 O O . GLN A 1 99 ? 7.027 3.660 -6.962 1.00 91.31 99 GLN A O 1
ATOM 793 N N . ASP A 1 100 ? 8.284 5.207 -5.904 1.00 87.75 100 ASP A N 1
ATOM 794 C CA . ASP A 1 100 ? 9.575 4.785 -6.456 1.00 87.75 100 ASP A CA 1
ATOM 795 C C . ASP A 1 100 ? 10.387 3.932 -5.472 1.00 87.75 100 ASP A C 1
ATOM 797 O O . ASP A 1 100 ? 11.509 3.519 -5.768 1.00 87.75 100 ASP A O 1
ATOM 801 N N . MET A 1 101 ? 9.824 3.638 -4.295 1.00 92.00 101 MET A N 1
ATOM 802 C CA . MET A 1 101 ? 10.419 2.681 -3.371 1.00 92.00 101 MET A CA 1
ATOM 803 C C . MET A 1 101 ? 10.191 1.252 -3.874 1.00 92.00 101 MET A C 1
ATOM 805 O O . MET A 1 101 ? 9.262 0.996 -4.641 1.00 92.00 101 MET A O 1
ATOM 809 N N . PRO A 1 102 ? 11.005 0.282 -3.428 1.00 93.75 102 PRO A N 1
ATOM 810 C CA . PRO A 1 102 ? 10.792 -1.108 -3.793 1.00 93.75 102 PRO A CA 1
ATOM 811 C C . PRO A 1 102 ? 9.381 -1.598 -3.442 1.00 93.75 102 PRO A C 1
ATOM 813 O O . PRO A 1 102 ? 8.870 -1.305 -2.363 1.00 93.75 102 PRO A O 1
ATOM 816 N N . ASP A 1 103 ? 8.802 -2.446 -4.293 1.00 94.00 103 ASP A N 1
ATOM 817 C CA . ASP A 1 103 ? 7.453 -3.010 -4.120 1.00 94.00 103 ASP A CA 1
ATOM 818 C C . ASP A 1 103 ? 7.178 -3.576 -2.727 1.00 94.00 103 ASP A C 1
ATOM 820 O O . ASP A 1 103 ? 6.077 -3.454 -2.202 1.00 94.00 103 ASP A O 1
ATOM 824 N N . TRP A 1 104 ? 8.188 -4.185 -2.104 1.00 94.94 104 TRP A N 1
ATOM 825 C CA . TRP A 1 104 ? 8.036 -4.768 -0.779 1.00 94.94 104 TRP A CA 1
ATOM 826 C C . TRP A 1 104 ? 7.870 -3.734 0.340 1.00 94.94 104 TRP A C 1
ATOM 828 O O . TRP A 1 104 ? 7.365 -4.100 1.400 1.00 94.94 104 TRP A O 1
ATOM 838 N N . VAL A 1 105 ? 8.283 -2.486 0.115 1.00 97.44 105 VAL A N 1
ATOM 839 C CA . VAL A 1 105 ? 8.031 -1.342 0.999 1.00 97.44 105 VAL A CA 1
ATOM 840 C C . VAL A 1 105 ? 6.605 -0.840 0.796 1.00 97.44 105 VAL A C 1
ATOM 842 O O . VAL A 1 105 ? 5.891 -0.647 1.773 1.00 97.44 105 VAL A O 1
ATOM 845 N N . ILE A 1 106 ? 6.161 -0.697 -0.459 1.00 97.06 106 ILE A N 1
ATOM 846 C CA . ILE A 1 106 ? 4.783 -0.293 -0.785 1.00 97.06 106 ILE A CA 1
ATOM 847 C C . ILE A 1 106 ? 3.784 -1.289 -0.187 1.00 97.06 106 ILE A C 1
ATOM 849 O O . ILE A 1 106 ? 2.846 -0.886 0.495 1.00 97.06 106 ILE A O 1
ATOM 853 N N . ASP A 1 107 ? 4.022 -2.588 -0.388 1.00 98.25 107 ASP A N 1
ATOM 854 C CA . ASP A 1 107 ? 3.194 -3.662 0.161 1.00 98.25 107 ASP A CA 1
ATOM 855 C C . ASP A 1 107 ? 3.154 -3.624 1.701 1.00 98.25 107 ASP A C 1
ATOM 857 O O . ASP A 1 107 ? 2.098 -3.841 2.291 1.00 98.25 107 ASP A O 1
ATOM 861 N N . TYR A 1 108 ? 4.278 -3.304 2.356 1.00 98.69 108 TYR A N 1
ATOM 862 C CA . TYR A 1 108 ? 4.330 -3.141 3.811 1.00 98.69 108 TYR A CA 1
ATOM 863 C C . TYR A 1 108 ? 3.480 -1.960 4.290 1.00 98.69 108 TYR A C 1
ATOM 865 O O . TYR A 1 108 ? 2.664 -2.132 5.192 1.00 98.69 108 TYR A O 1
ATOM 873 N N . VAL A 1 109 ? 3.640 -0.775 3.686 1.00 98.44 109 VAL A N 1
ATOM 874 C CA . VAL A 1 109 ? 2.852 0.409 4.070 1.00 98.44 109 VAL A CA 1
ATOM 875 C C . VAL A 1 109 ? 1.368 0.154 3.810 1.00 98.44 109 VAL A C 1
ATOM 877 O O . VAL A 1 109 ? 0.532 0.471 4.646 1.00 98.44 109 VAL A O 1
ATOM 880 N N . LEU A 1 110 ? 1.018 -0.486 2.694 1.00 98.56 110 LEU A N 1
ATOM 881 C CA . LEU A 1 110 ? -0.368 -0.840 2.410 1.00 98.56 110 LEU A CA 1
ATOM 882 C C . LEU A 1 110 ? -0.937 -1.826 3.440 1.00 98.56 110 LEU A C 1
ATOM 884 O O . LEU A 1 110 ? -2.050 -1.623 3.918 1.00 98.56 11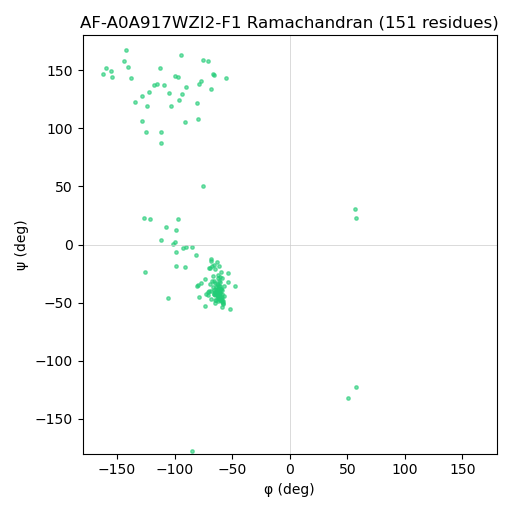0 LEU A O 1
ATOM 888 N N . LEU A 1 111 ? -0.181 -2.861 3.825 1.00 98.69 111 LEU A N 1
ATOM 889 C CA . LEU A 1 111 ? -0.610 -3.796 4.867 1.00 98.69 111 LEU A CA 1
ATOM 890 C C . LEU A 1 111 ? -0.756 -3.113 6.234 1.00 98.69 111 LEU A C 1
ATOM 892 O O . LEU A 1 111 ? -1.685 -3.432 6.972 1.00 98.69 111 LEU A O 1
ATOM 896 N N . HIS A 1 112 ? 0.123 -2.161 6.553 1.00 98.69 112 HIS A N 1
ATOM 897 C CA . HIS A 1 112 ? 0.032 -1.330 7.753 1.00 98.69 112 HIS A CA 1
ATOM 898 C C . HIS A 1 112 ? -1.300 -0.569 7.803 1.00 98.69 112 HIS A C 1
ATOM 900 O O . HIS A 1 112 ? -2.020 -0.645 8.797 1.00 98.69 112 HIS A O 1
ATOM 906 N N . GLU A 1 113 ? -1.684 0.095 6.710 1.00 98.62 113 GLU A N 1
ATOM 907 C CA . GLU A 1 113 ? -2.963 0.812 6.652 1.00 98.62 113 GLU A CA 1
ATOM 908 C C . GLU A 1 113 ? -4.181 -0.124 6.642 1.00 98.62 113 GLU A C 1
ATOM 910 O O . GLU A 1 113 ? -5.213 0.197 7.232 1.00 98.62 113 GLU A O 1
ATOM 915 N N . LEU A 1 114 ? -4.073 -1.301 6.018 1.00 98.69 114 LEU A N 1
ATOM 916 C CA . LEU A 1 114 ? -5.114 -2.332 6.082 1.00 98.69 114 LEU A CA 1
ATOM 917 C C . LEU A 1 114 ? -5.315 -2.838 7.515 1.00 98.69 114 LEU A C 1
ATOM 919 O O . LEU A 1 114 ? -6.453 -3.020 7.943 1.00 98.69 114 LEU A O 1
ATOM 923 N N . ALA A 1 115 ? -4.236 -3.016 8.283 1.00 98.44 115 ALA A N 1
ATOM 924 C CA . ALA A 1 115 ? -4.320 -3.424 9.683 1.00 98.44 115 ALA A CA 1
ATOM 925 C C . ALA A 1 115 ? -5.082 -2.397 10.539 1.00 98.44 115 ALA A C 1
ATOM 927 O O . ALA A 1 115 ? -5.812 -2.793 11.447 1.00 98.44 115 ALA A O 1
ATOM 928 N N . HIS A 1 116 ? -5.016 -1.104 10.201 1.00 98.31 116 HIS A N 1
ATOM 929 C CA . HIS A 1 116 ? -5.799 -0.060 10.870 1.00 98.31 116 HIS A CA 1
ATOM 930 C C . HIS A 1 116 ? -7.318 -0.162 10.668 1.00 98.31 116 HIS A C 1
ATOM 932 O O . HIS A 1 116 ? -8.064 0.394 11.473 1.00 98.31 116 HIS A O 1
ATOM 938 N N . LEU A 1 117 ? -7.800 -0.909 9.663 1.00 98.00 117 LEU A N 1
ATOM 939 C CA . LEU A 1 117 ? -9.230 -1.230 9.537 1.00 98.00 117 LEU A CA 1
ATOM 940 C C . LEU A 1 117 ? -9.714 -2.197 10.631 1.00 98.00 117 LEU A C 1
ATOM 942 O O . LEU A 1 117 ? -10.913 -2.266 10.889 1.00 98.00 117 LEU A O 1
ATOM 946 N N . ILE A 1 118 ? -8.793 -2.933 11.259 1.00 97.25 118 ILE A N 1
ATOM 947 C CA . ILE A 1 118 ? -9.070 -3.926 12.305 1.00 97.25 118 ILE A CA 1
ATOM 948 C C . ILE A 1 118 ? -8.659 -3.378 13.679 1.00 97.25 118 ILE A C 1
ATOM 950 O O . ILE A 1 118 ? -9.410 -3.493 14.645 1.00 97.25 118 ILE A O 1
ATOM 954 N N . VAL A 1 119 ? -7.461 -2.789 13.773 1.00 97.38 119 VAL A N 1
ATOM 955 C CA . VAL A 1 119 ? -6.848 -2.329 15.026 1.00 97.38 119 VAL A CA 1
ATOM 956 C C . VAL A 1 119 ? -6.399 -0.865 14.886 1.00 97.38 119 VAL A C 1
ATOM 958 O O . VAL A 1 119 ? -5.394 -0.586 14.228 1.00 97.38 119 VAL A O 1
ATOM 961 N N . PRO A 1 120 ? -7.106 0.099 15.507 1.00 94.00 120 PRO A N 1
ATOM 962 C CA . PRO A 1 120 ? -6.815 1.524 15.323 1.00 94.00 120 PRO A CA 1
ATOM 963 C C . PRO A 1 120 ? -5.461 1.991 15.876 1.00 94.00 120 PRO A C 1
ATOM 965 O O . PRO A 1 120 ? -4.920 2.981 15.393 1.00 94.00 120 PRO A O 1
ATOM 968 N N . SER A 1 121 ? -4.921 1.318 16.894 1.00 95.50 121 SER A N 1
ATOM 969 C CA . SER A 1 121 ? -3.683 1.706 17.579 1.00 95.50 121 SER A CA 1
ATOM 970 C C . SER A 1 121 ? -2.551 0.709 17.336 1.00 95.50 121 SER A C 1
ATOM 972 O O . SER A 1 121 ? -2.792 -0.481 17.162 1.00 95.50 121 SER A O 1
ATOM 974 N N . HIS A 1 122 ? -1.299 1.174 17.376 1.00 97.06 122 HIS A N 1
ATOM 975 C CA . HIS A 1 122 ? -0.087 0.356 17.194 1.00 97.06 122 HIS A CA 1
ATOM 976 C C . HIS A 1 122 ? 0.268 -0.506 18.422 1.00 97.06 122 HIS A C 1
ATOM 978 O O . HIS A 1 122 ? 1.394 -0.462 18.915 1.00 97.06 122 HIS A O 1
ATOM 984 N N . ASN A 1 123 ? -0.699 -1.258 18.949 1.00 98.06 123 ASN A N 1
ATOM 985 C CA . ASN A 1 123 ? -0.512 -2.185 20.069 1.00 98.06 123 ASN A CA 1
ATOM 986 C C . ASN A 1 123 ? 0.002 -3.567 19.602 1.00 98.06 123 ASN A C 1
ATOM 988 O O . ASN A 1 123 ? 0.219 -3.798 18.412 1.00 98.06 123 ASN A O 1
ATOM 992 N N . ASP A 1 124 ? 0.170 -4.512 20.529 1.00 98.25 124 ASP A N 1
ATOM 993 C CA . ASP A 1 124 ? 0.668 -5.862 20.218 1.00 98.25 124 ASP A CA 1
ATOM 994 C C . ASP A 1 124 ? -0.192 -6.598 19.182 1.00 98.25 124 ASP A C 1
ATOM 996 O O . ASP A 1 124 ? 0.334 -7.308 18.327 1.00 98.25 124 ASP A O 1
ATOM 1000 N N . GLN A 1 125 ? -1.514 -6.392 19.204 1.00 98.00 125 GLN A N 1
ATOM 1001 C CA . GLN A 1 125 ? -2.420 -6.980 18.219 1.00 98.00 125 GLN A CA 1
ATOM 1002 C C . GLN A 1 125 ? -2.155 -6.413 16.819 1.00 98.00 125 GLN A C 1
ATOM 1004 O O . GLN A 1 125 ? -2.111 -7.169 15.850 1.00 98.00 125 GLN A O 1
ATOM 1009 N N . PHE A 1 126 ? -1.935 -5.103 16.704 1.00 98.44 126 PHE A N 1
ATOM 1010 C CA . PHE A 1 126 ? -1.556 -4.473 15.443 1.00 98.44 126 PHE A CA 1
ATOM 1011 C C . PHE A 1 126 ? -0.235 -5.037 14.910 1.00 98.44 126 PHE A C 1
ATOM 1013 O O . PHE A 1 126 ? -0.147 -5.434 13.745 1.00 98.44 126 PHE A O 1
ATOM 1020 N N . TRP A 1 127 ? 0.785 -5.135 15.764 1.00 98.19 127 TRP A N 1
ATOM 1021 C CA . TRP A 1 127 ? 2.086 -5.664 15.355 1.00 98.19 127 TRP A CA 1
ATOM 1022 C C . TRP A 1 127 ? 2.039 -7.153 15.014 1.00 98.19 127 TRP A C 1
ATOM 1024 O O . TRP A 1 127 ? 2.731 -7.575 14.090 1.00 98.19 127 TRP A O 1
ATOM 1034 N N . ALA A 1 128 ? 1.167 -7.932 15.658 1.00 98.25 128 ALA A N 1
ATOM 1035 C CA . ALA A 1 128 ? 0.912 -9.316 15.273 1.00 98.25 128 ALA A CA 1
ATOM 1036 C C . ALA A 1 128 ? 0.312 -9.432 13.860 1.00 98.25 128 ALA A C 1
ATOM 1038 O O . ALA A 1 128 ? 0.629 -10.382 13.146 1.00 98.25 128 ALA A O 1
ATOM 1039 N N . LEU A 1 129 ? -0.519 -8.474 13.427 1.00 98.12 129 LEU A N 1
ATOM 1040 C CA . LEU A 1 129 ? -1.081 -8.443 12.070 1.00 98.12 129 LEU A CA 1
ATOM 1041 C C . LEU A 1 129 ? -0.045 -8.038 11.029 1.00 98.12 129 LEU A C 1
ATOM 1043 O O . LEU A 1 129 ? 0.168 -8.755 10.052 1.00 98.12 129 LEU A O 1
ATOM 1047 N N . VAL A 1 130 ? 0.625 -6.908 11.246 1.00 98.06 130 VAL A N 1
ATOM 1048 C CA . VAL A 1 130 ? 1.636 -6.402 10.309 1.00 98.06 130 VAL A CA 1
ATOM 1049 C C . VAL A 1 130 ? 2.834 -7.356 10.233 1.00 98.06 130 VAL A C 1
ATOM 1051 O O . VAL A 1 130 ? 3.403 -7.563 9.162 1.00 98.06 130 VAL A O 1
ATOM 1054 N N . GLY A 1 131 ? 3.180 -8.020 11.338 1.00 98.06 131 GLY A N 1
ATOM 1055 C CA . GLY A 1 131 ? 4.235 -9.032 11.411 1.00 98.06 131 GLY A CA 1
ATOM 1056 C C . GLY A 1 131 ? 3.990 -10.280 10.555 1.00 98.06 131 GLY A C 1
ATOM 1057 O O . GLY A 1 131 ? 4.940 -11.003 10.266 1.00 98.06 131 GLY A O 1
ATOM 1058 N N . ARG A 1 132 ? 2.759 -10.519 10.072 1.00 98.19 132 ARG A N 1
ATOM 1059 C CA . ARG A 1 132 ? 2.466 -11.616 9.128 1.00 98.19 132 ARG A CA 1
ATOM 1060 C C . ARG A 1 132 ? 3.160 -11.431 7.777 1.00 98.19 132 ARG A C 1
ATOM 1062 O O . ARG A 1 132 ? 3.338 -12.401 7.043 1.00 98.19 132 ARG A O 1
ATOM 1069 N N . TYR A 1 133 ? 3.560 -10.205 7.438 1.00 98.56 133 TYR A N 1
ATOM 1070 C CA . TYR A 1 133 ? 4.312 -9.939 6.223 1.00 98.56 133 TYR A CA 1
ATOM 1071 C C . TYR A 1 133 ? 5.807 -10.260 6.390 1.00 98.56 133 TYR A C 1
ATOM 1073 O O . TYR A 1 133 ? 6.484 -9.640 7.211 1.00 98.56 133 TYR A O 1
ATOM 1081 N N . PRO A 1 134 ? 6.386 -11.157 5.565 1.00 98.12 134 PRO A N 1
ATOM 1082 C CA . PRO A 1 134 ? 7.753 -11.650 5.774 1.00 98.12 134 PRO A CA 1
ATOM 1083 C C . PRO A 1 134 ? 8.859 -10.588 5.720 1.00 98.12 134 PRO A C 1
ATOM 1085 O O . PRO A 1 134 ? 9.977 -10.841 6.159 1.00 98.12 134 PRO A O 1
ATOM 1088 N N . LYS A 1 135 ? 8.588 -9.414 5.134 1.00 97.56 135 LYS A N 1
ATOM 1089 C CA . LYS A 1 135 ? 9.572 -8.331 4.975 1.00 97.56 135 LYS A CA 1
ATOM 1090 C C . LYS A 1 135 ? 9.310 -7.146 5.907 1.00 97.56 135 LYS A C 1
ATOM 1092 O O . LYS A 1 135 ? 9.895 -6.092 5.679 1.00 97.56 135 LYS A O 1
ATOM 1097 N N . THR A 1 136 ? 8.475 -7.307 6.935 1.00 98.19 136 THR A N 1
ATOM 1098 C CA . THR A 1 136 ? 8.104 -6.232 7.870 1.00 98.19 136 THR A CA 1
ATOM 1099 C C . THR A 1 136 ? 9.313 -5.523 8.470 1.00 98.19 136 THR A C 1
ATOM 1101 O O . THR A 1 136 ? 9.470 -4.324 8.257 1.00 98.19 136 THR A O 1
ATOM 1104 N N . GLU A 1 137 ? 10.234 -6.245 9.109 1.00 97.94 137 GLU A N 1
ATOM 1105 C CA . GLU A 1 137 ? 11.414 -5.622 9.730 1.00 97.94 137 GLU A CA 1
ATOM 1106 C C . GLU A 1 137 ? 12.319 -4.922 8.705 1.00 97.94 137 GLU A C 1
ATOM 1108 O O . GLU A 1 137 ? 12.789 -3.806 8.924 1.00 97.94 137 GLU A O 1
ATOM 1113 N N . ARG A 1 138 ? 12.486 -5.519 7.519 1.00 97.69 138 ARG A N 1
ATOM 1114 C CA . ARG A 1 138 ? 13.253 -4.911 6.423 1.00 97.69 138 ARG A CA 1
ATOM 1115 C C . ARG A 1 138 ? 12.603 -3.619 5.912 1.00 97.69 138 ARG A C 1
ATOM 1117 O O . ARG A 1 138 ? 13.312 -2.663 5.612 1.00 97.69 138 ARG A O 1
ATOM 1124 N N . ALA A 1 139 ? 11.277 -3.596 5.771 1.00 98.00 139 ALA A N 1
ATOM 1125 C CA . ALA A 1 139 ? 10.504 -2.428 5.338 1.00 98.00 139 ALA A CA 1
ATOM 1126 C C . ALA A 1 139 ? 10.575 -1.291 6.345 1.00 98.00 139 ALA A C 1
ATOM 1128 O O . ALA A 1 139 ? 10.809 -0.152 5.946 1.00 98.00 139 ALA A O 1
ATOM 1129 N N . ARG A 1 140 ? 10.472 -1.608 7.636 1.00 97.62 140 ARG A N 1
ATOM 1130 C CA . ARG A 1 140 ? 10.646 -0.636 8.717 1.00 97.62 140 ARG A CA 1
ATOM 1131 C C . ARG A 1 140 ? 12.024 0.013 8.673 1.00 97.62 140 ARG A C 1
ATOM 1133 O O . ARG A 1 140 ? 12.096 1.227 8.517 1.00 97.62 140 ARG A O 1
ATOM 1140 N N . GLY A 1 141 ? 13.092 -0.786 8.661 1.00 97.19 141 GLY A N 1
ATOM 1141 C CA . GLY A 1 141 ? 14.458 -0.256 8.592 1.00 97.19 141 GLY A CA 1
ATOM 1142 C C . GLY A 1 141 ? 14.729 0.572 7.328 1.00 97.19 141 GLY A C 1
ATOM 1143 O O . GLY A 1 141 ? 15.427 1.582 7.381 1.00 97.19 141 GLY A O 1
ATOM 1144 N N . TYR A 1 142 ? 14.140 0.198 6.185 1.00 96.25 142 TYR A N 1
ATOM 1145 C CA . TYR A 1 142 ? 14.237 0.999 4.961 1.00 96.25 142 TYR A CA 1
ATOM 1146 C C . TYR A 1 142 ? 13.564 2.368 5.112 1.00 96.25 142 TYR A C 1
ATOM 1148 O O . TYR A 1 142 ? 14.163 3.385 4.769 1.00 96.25 142 TYR A O 1
ATOM 1156 N N . LEU A 1 143 ? 12.334 2.402 5.632 1.00 95.75 143 LEU A N 1
ATOM 1157 C CA . LEU A 1 143 ? 11.581 3.642 5.827 1.00 95.75 143 LEU A CA 1
ATOM 1158 C C . LEU A 1 143 ? 12.242 4.555 6.865 1.00 95.75 143 LEU A C 1
ATOM 1160 O O . LEU A 1 143 ? 12.301 5.760 6.642 1.00 95.75 143 LEU A O 1
ATOM 1164 N N . GLU A 1 144 ? 12.786 3.993 7.945 1.00 95.38 144 GLU A N 1
ATOM 1165 C CA . GLU A 1 144 ? 13.576 4.726 8.944 1.00 95.38 144 GLU A CA 1
ATOM 1166 C C . GLU A 1 144 ? 14.823 5.363 8.315 1.00 95.38 144 GLU A C 1
ATOM 1168 O O . GLU A 1 144 ? 15.080 6.552 8.507 1.00 95.38 144 GLU A O 1
ATOM 1173 N N . GLY A 1 145 ? 15.560 4.609 7.493 1.00 93.44 145 GLY A N 1
ATOM 1174 C CA . GLY A 1 145 ? 16.716 5.131 6.763 1.00 93.44 145 GLY A CA 1
ATOM 1175 C C . GLY A 1 145 ? 16.346 6.263 5.800 1.00 93.44 145 GLY A C 1
ATOM 1176 O O . GLY A 1 145 ? 17.026 7.289 5.753 1.00 93.44 145 GLY A O 1
ATOM 1177 N N . VAL A 1 146 ? 15.239 6.121 5.063 1.00 91.31 146 VAL A N 1
ATOM 1178 C CA . VAL A 1 146 ? 14.742 7.178 4.169 1.00 91.31 146 VAL A CA 1
ATOM 1179 C C . VAL A 1 146 ? 14.302 8.417 4.955 1.00 91.31 146 VAL A C 1
ATOM 1181 O O . VAL A 1 146 ? 14.623 9.535 4.541 1.00 91.31 146 VAL A O 1
ATOM 1184 N N . ALA A 1 147 ? 13.589 8.245 6.071 1.00 88.81 147 ALA A N 1
ATOM 1185 C CA . ALA A 1 147 ? 13.130 9.335 6.934 1.00 88.81 147 ALA A CA 1
ATOM 1186 C C . ALA A 1 147 ? 14.314 10.152 7.480 1.00 88.81 147 ALA A C 1
ATOM 1188 O O . ALA A 1 147 ? 14.333 11.379 7.345 1.00 88.81 147 ALA A O 1
ATOM 1189 N N . ALA A 1 148 ? 15.354 9.465 7.969 1.00 88.00 148 ALA A N 1
ATOM 1190 C CA . ALA A 1 148 ? 16.570 10.083 8.494 1.00 88.00 148 ALA A CA 1
ATOM 1191 C C . ALA A 1 148 ? 17.311 10.946 7.456 1.00 88.00 148 ALA A C 1
ATOM 1193 O O . ALA A 1 148 ? 17.813 12.016 7.791 1.00 88.00 148 ALA A O 1
ATOM 1194 N N . VAL A 1 149 ? 17.354 10.516 6.190 1.00 81.62 149 VAL A N 1
ATOM 1195 C CA . VAL A 1 149 ? 18.014 11.265 5.102 1.00 81.62 149 VAL A CA 1
ATOM 1196 C C . VAL A 1 149 ? 17.139 12.405 4.576 1.00 81.62 149 VAL A C 1
ATOM 1198 O O . VAL A 1 149 ? 17.645 13.459 4.198 1.00 81.62 149 VAL A O 1
ATOM 1201 N N . SER A 1 150 ? 15.821 12.213 4.552 1.00 71.81 150 SER A N 1
ATOM 1202 C CA . SER A 1 150 ? 14.881 13.163 3.943 1.00 71.81 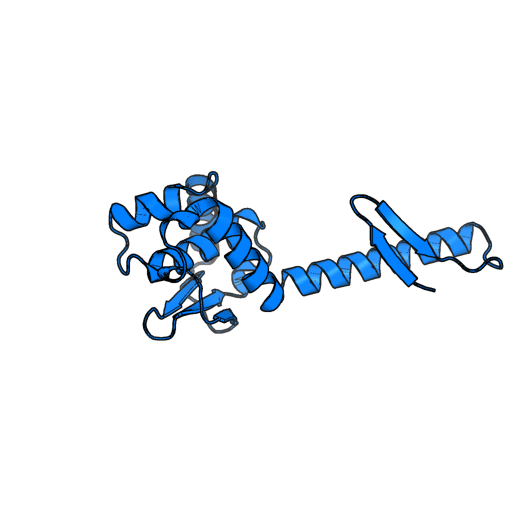150 SER A CA 1
ATOM 1203 C C . SER A 1 150 ? 14.456 14.300 4.879 1.00 71.81 150 SER A C 1
ATOM 1205 O O . SER A 1 150 ? 13.638 15.128 4.477 1.00 71.81 150 SER A O 1
ATOM 1207 N N . GLY A 1 151 ? 14.913 14.311 6.139 1.00 60.91 151 GLY A N 1
ATOM 1208 C CA . GLY A 1 151 ? 14.467 15.270 7.160 1.00 60.91 151 GLY A CA 1
ATOM 1209 C C . GLY A 1 151 ? 12.951 15.248 7.394 1.00 60.91 151 GLY A C 1
ATOM 1210 O O . GLY A 1 151 ? 12.368 16.248 7.805 1.00 60.91 151 GLY A O 1
ATOM 1211 N N . THR A 1 152 ? 12.296 14.134 7.061 1.00 55.38 152 THR A N 1
ATOM 1212 C CA . THR A 1 152 ? 10.857 13.933 7.245 1.00 55.38 152 THR A CA 1
ATOM 1213 C C . THR A 1 152 ? 10.663 12.997 8.435 1.00 55.38 152 THR A C 1
ATOM 1215 O O . THR A 1 152 ? 11.337 11.969 8.441 1.00 55.38 152 THR A O 1
ATOM 1218 N N . PRO A 1 153 ? 9.794 13.323 9.411 1.00 46.41 153 PRO A N 1
ATOM 1219 C CA . PRO A 1 153 ? 9.459 12.400 10.494 1.00 46.41 153 PRO A CA 1
ATOM 1220 C C . PRO A 1 153 ? 8.818 11.103 9.983 1.00 46.41 153 PRO A C 1
ATOM 1222 O O . PRO A 1 153 ? 8.165 11.134 8.910 1.00 46.41 153 PRO A O 1
#

Radius of gyration: 19.49 Å; Cα contacts (8 Å, |Δi|>4): 178; chains: 1; bounding box: 33×32×65 Å

pLDDT: mean 91.08, std 9.35, range [46.41, 98.69]

InterPro domains:
  IPR002725 YgjP-like, metallopeptidase domain [PF01863] (75-143)
  IPR053136 UTP pyrophosphatase-like [PTHR30399] (9-145)

Solvent-accessible surface area (backbone atoms only — not comparable to full-atom values): 8672 Å² total; per-residue (Å²): 125,57,68,50,75,58,87,96,44,75,51,69,56,74,70,91,85,55,51,75,68,56,45,52,57,49,50,54,52,47,50,52,52,48,51,53,48,52,56,46,44,62,71,30,41,66,32,42,44,54,49,48,55,52,48,35,64,75,59,45,56,92,51,58,73,63,50,59,61,74,41,43,36,75,36,87,87,46,80,68,44,69,50,44,55,42,61,91,72,30,36,34,40,34,19,52,87,46,72,85,46,60,67,66,42,46,53,43,45,50,44,48,33,41,43,35,48,78,35,85,54,93,45,73,71,34,50,58,52,44,56,59,43,94,52,39,71,61,31,50,55,50,51,52,55,51,26,70,73,65,79,32,106

Secondary structure (DSSP, 8-state):
--EEEETTEEEE---TT--HHHHHHHHHHHHHHHHHHHHHHHTSHHHHHHHHHHHHHHH-GGGGGGG--SEEEEESS--S-SEEEETTTTEEEEEGGGTTS-HHHHHHHHHHHHHTTT-SS-SHHHHHHHTTSTTHHHHHHHHHHHHHHHT--

Organism: NCBI:txid1763543

Nearest PDB structures (foldseek):
  4jiu-assembly1_A  TM=8.075E-01  e=2.399E-04  Pyrococcus abyssi GE5
  3c37-assembly2_B  TM=4.606E-01  e=7.224E-02  Geobacter sulfurreducens PCA
  3c37-assembly1_A  TM=4.607E-01  e=9.884E-02  Geobacter sulfurreducens PCA
  3cia-assembly4_D  TM=5.779E-01  e=5.723E-01  unclassified
  3cia-assembly1_A  TM=5.849E-01  e=8.878E-01  unclassified